Protein AF-A0A1Q2L093-F1 (afdb_monomer_lite)

Foldseek 3Di:
DDDDDDDDDDDPPPCRVVVQVVVPVVDPPDDDDDPVVVVVVVVVVVVVVVVLVVVLVVQLVVCCVPPNQVVSLLVSLVSQLVVQLVVCPVVDPPVVSVVVSPVSSVLSNVLSVVCVVVVDPVVSVVVVVVVVVVVVVVVVVVVD

Secondary structure (DSSP, 8-state):
-----------TTSSHHHHHHHHHTTSTT-----HHHHHHHHHHHHHHHHHHHHHHHHHHHHHHHHT-HHHHHHHHHHHHHHHHHHHHTTTS-HHHHHHHHHHHHHHHHHHHHHHHHH--HHHHHHHHHHHHHHHHHHHHHHH-

Radius of gyration: 22.14 Å; chains: 1; bounding box: 53×32×57 Å

pLDDT: mean 81.02, std 10.59, range [48.34, 94.81]

Structure (mmCIF, N/CA/C/O backbone):
data_AF-A0A1Q2L093-F1
#
_entry.id   AF-A0A1Q2L093-F1
#
loop_
_atom_site.group_PDB
_atom_site.id
_atom_site.type_symbol
_atom_site.label_atom_id
_atom_site.label_alt_id
_atom_site.label_comp_id
_atom_site.label_asym_id
_atom_site.label_entity_id
_atom_site.label_seq_id
_atom_site.pdbx_PDB_ins_code
_atom_site.Cartn_x
_atom_site.Cartn_y
_atom_site.Cartn_z
_atom_site.occupancy
_atom_site.B_iso_or_equiv
_atom_site.auth_seq_id
_atom_site.auth_comp_id
_atom_site.auth_asym_id
_atom_site.auth_atom_id
_atom_site.pdbx_PDB_model_num
ATOM 1 N N . MET A 1 1 ? 24.056 -7.335 -36.946 1.00 48.34 1 MET A N 1
ATOM 2 C CA . MET A 1 1 ? 24.520 -6.472 -35.832 1.00 48.34 1 MET A CA 1
ATOM 3 C C . MET A 1 1 ? 25.301 -7.320 -34.838 1.00 48.34 1 MET A C 1
ATOM 5 O O . MET A 1 1 ? 24.787 -8.363 -34.457 1.00 48.34 1 MET A O 1
ATOM 9 N N . LYS A 1 2 ? 26.518 -6.924 -34.441 1.00 65.00 2 LYS A N 1
ATOM 10 C CA . LYS A 1 2 ? 27.315 -7.657 -33.439 1.00 65.00 2 LYS A CA 1
ATOM 11 C C . LYS A 1 2 ? 27.102 -7.006 -32.069 1.00 65.00 2 LYS A C 1
ATOM 13 O O . LYS A 1 2 ? 27.431 -5.837 -31.906 1.00 65.00 2 LYS A O 1
ATOM 18 N N . ARG A 1 3 ? 26.506 -7.732 -31.119 1.00 82.19 3 ARG A N 1
ATOM 19 C CA . ARG A 1 3 ? 26.338 -7.294 -29.723 1.00 82.19 3 ARG A CA 1
ATOM 20 C C . ARG A 1 3 ? 27.400 -7.988 -28.876 1.00 82.19 3 ARG A C 1
ATOM 22 O O . ARG A 1 3 ? 27.540 -9.202 -28.970 1.00 82.19 3 ARG A O 1
ATOM 29 N N . LEU A 1 4 ? 28.148 -7.220 -28.091 1.00 80.38 4 LEU A N 1
ATOM 30 C CA . LEU A 1 4 ? 29.182 -7.731 -27.196 1.00 80.38 4 LEU A CA 1
ATOM 31 C C . LEU A 1 4 ? 28.652 -7.688 -25.762 1.00 80.38 4 LEU A C 1
ATOM 33 O O . LEU A 1 4 ? 28.307 -6.616 -25.270 1.00 80.38 4 LEU A O 1
ATOM 37 N N . ALA A 1 5 ? 28.577 -8.847 -25.111 1.00 86.81 5 ALA A N 1
ATOM 38 C CA . ALA A 1 5 ? 28.225 -8.960 -23.702 1.00 86.81 5 ALA A CA 1
ATOM 39 C C . ALA A 1 5 ? 29.492 -9.248 -22.891 1.00 86.81 5 ALA A C 1
ATOM 41 O O . ALA A 1 5 ? 30.239 -10.170 -23.215 1.00 86.81 5 ALA A O 1
ATOM 42 N N . ILE A 1 6 ? 29.733 -8.456 -21.847 1.00 85.19 6 ILE A N 1
ATOM 43 C CA . ILE A 1 6 ? 30.875 -8.617 -20.943 1.00 85.19 6 ILE A CA 1
ATOM 44 C C . ILE A 1 6 ? 30.315 -8.851 -19.544 1.00 85.19 6 ILE A C 1
ATOM 46 O O . ILE A 1 6 ? 29.690 -7.964 -18.966 1.00 85.19 6 ILE A O 1
ATOM 50 N N . LEU A 1 7 ? 30.524 -10.056 -19.015 1.00 86.56 7 LEU A N 1
ATOM 51 C CA . LEU A 1 7 ? 30.103 -10.435 -17.670 1.00 86.56 7 LEU A CA 1
ATOM 52 C C . LEU A 1 7 ? 31.294 -10.312 -16.716 1.00 86.56 7 LEU A C 1
ATOM 54 O O . LEU A 1 7 ? 32.351 -10.889 -16.966 1.00 86.56 7 LEU A O 1
ATOM 58 N N . THR A 1 8 ? 31.124 -9.581 -15.615 1.00 83.69 8 THR A N 1
ATOM 59 C CA . THR A 1 8 ? 32.150 -9.471 -14.569 1.00 83.69 8 THR A CA 1
ATOM 60 C C . THR A 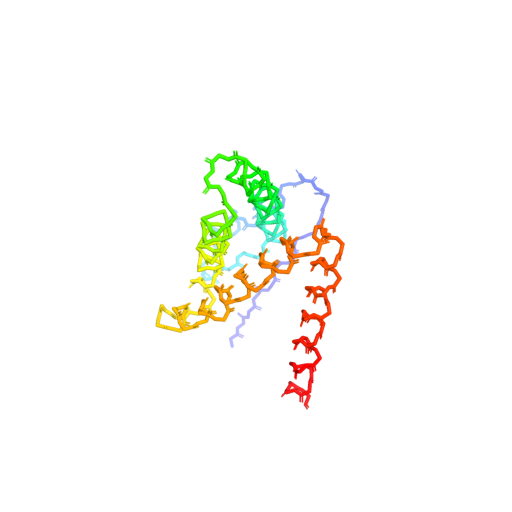1 8 ? 31.727 -10.283 -13.345 1.00 83.69 8 THR A C 1
ATOM 62 O O . THR A 1 8 ? 30.610 -10.138 -12.857 1.00 83.69 8 THR A O 1
ATOM 65 N N . VAL A 1 9 ? 32.607 -11.156 -12.845 1.00 81.75 9 VAL A N 1
ATOM 66 C CA . VAL A 1 9 ? 32.357 -12.011 -11.668 1.00 81.75 9 VAL A CA 1
ATOM 67 C C . VAL A 1 9 ? 33.535 -11.880 -10.701 1.00 81.75 9 VAL A C 1
ATOM 69 O O . VAL A 1 9 ? 34.685 -11.822 -11.126 1.00 81.75 9 VAL A O 1
ATOM 72 N N . GLY A 1 10 ? 33.271 -11.799 -9.395 1.00 80.75 10 GLY A N 1
ATOM 73 C CA . GLY A 1 10 ? 34.314 -11.658 -8.369 1.00 80.75 10 GLY A CA 1
ATOM 74 C C . GLY A 1 10 ? 33.763 -11.255 -6.998 1.00 80.75 10 GLY A C 1
ATOM 75 O O . GLY A 1 10 ? 32.596 -10.874 -6.887 1.00 80.75 10 GLY A O 1
ATOM 76 N N . LYS A 1 11 ? 34.598 -11.314 -5.948 1.00 75.31 11 LYS A N 1
ATOM 77 C CA . LYS A 1 11 ? 34.203 -11.026 -4.550 1.00 75.31 11 LYS A CA 1
ATOM 78 C C . LYS A 1 11 ? 33.595 -9.626 -4.375 1.00 75.31 11 LYS A C 1
ATOM 80 O O . LYS A 1 11 ? 33.880 -8.713 -5.149 1.00 75.31 11 LYS A O 1
ATOM 85 N N . THR A 1 12 ? 32.742 -9.436 -3.370 1.00 71.88 12 THR A N 1
ATOM 86 C CA . THR A 1 12 ? 32.222 -8.106 -3.003 1.00 71.88 12 THR A CA 1
ATOM 87 C C . THR A 1 12 ? 33.381 -7.132 -2.749 1.00 71.88 12 THR A C 1
ATOM 89 O O . THR A 1 12 ? 34.460 -7.539 -2.327 1.00 71.88 12 THR A O 1
ATOM 92 N N . HIS A 1 13 ? 33.196 -5.854 -3.098 1.00 73.75 13 HIS A N 1
ATOM 93 C CA . HIS A 1 13 ? 34.223 -4.798 -3.014 1.00 73.75 13 HIS A CA 1
ATOM 94 C C . HIS A 1 13 ? 35.486 -4.965 -3.881 1.00 73.75 13 HIS A C 1
ATOM 96 O O . HIS A 1 13 ? 36.372 -4.120 -3.822 1.00 73.75 13 HIS A O 1
ATOM 102 N N . SER A 1 14 ? 35.560 -5.956 -4.774 1.00 80.81 14 SER A N 1
ATOM 103 C CA . SER A 1 14 ? 36.707 -6.128 -5.684 1.00 80.81 14 SER A CA 1
ATOM 104 C C . SER A 1 14 ? 36.776 -5.115 -6.846 1.00 80.81 14 SER A C 1
ATOM 106 O O . SER A 1 14 ? 37.483 -5.353 -7.820 1.00 80.81 14 SER A O 1
ATOM 108 N N . GLY A 1 15 ? 35.993 -4.029 -6.808 1.00 81.94 15 GLY A N 1
ATOM 109 C CA . GLY A 1 15 ? 36.017 -2.967 -7.825 1.00 81.94 15 GLY A CA 1
ATOM 110 C C . GLY A 1 15 ? 35.280 -3.258 -9.142 1.00 81.94 15 GLY A C 1
ATOM 111 O O . GLY A 1 15 ? 35.488 -2.542 -10.117 1.00 81.94 15 GLY A O 1
ATOM 112 N N . LYS A 1 16 ? 34.404 -4.272 -9.200 1.00 87.69 16 LYS A N 1
ATOM 113 C CA . LYS A 1 16 ? 33.693 -4.673 -10.439 1.00 87.69 16 LYS A CA 1
ATOM 114 C C . LYS A 1 16 ? 32.851 -3.551 -11.049 1.00 87.69 16 LYS A C 1
ATOM 116 O O . LYS A 1 16 ? 32.983 -3.285 -12.239 1.00 87.69 16 LYS A O 1
ATOM 121 N N . SER A 1 17 ? 32.047 -2.855 -10.243 1.00 82.06 17 SER A N 1
ATOM 122 C CA . SER A 1 17 ? 31.232 -1.732 -10.728 1.00 82.06 17 SER A CA 1
ATOM 123 C C . SER A 1 17 ? 32.107 -0.562 -11.200 1.00 82.06 17 SER A C 1
ATOM 125 O O . SER A 1 17 ? 31.788 0.083 -12.194 1.00 82.06 17 SER A O 1
ATOM 127 N N . THR A 1 18 ? 33.267 -0.332 -10.568 1.00 85.56 18 THR A N 1
ATOM 128 C CA . THR A 1 18 ? 34.254 0.669 -11.015 1.00 85.56 18 THR A CA 1
ATOM 129 C C . THR A 1 18 ? 34.834 0.312 -12.381 1.00 85.56 18 THR A C 1
ATOM 131 O O . THR A 1 18 ? 34.905 1.166 -13.261 1.00 85.56 18 THR A O 1
ATOM 134 N N . PHE A 1 19 ? 35.199 -0.956 -12.583 1.00 86.56 19 PHE A N 1
ATOM 135 C CA . PHE A 1 19 ? 35.674 -1.452 -13.873 1.00 86.56 19 PHE A CA 1
ATOM 136 C C . PHE A 1 19 ? 34.591 -1.354 -14.956 1.00 86.56 19 PHE A C 1
ATOM 138 O O . PHE A 1 19 ? 34.867 -0.854 -16.043 1.00 86.56 19 PHE A O 1
ATOM 145 N N . ALA A 1 20 ? 33.353 -1.759 -14.653 1.00 84.62 20 ALA A N 1
ATOM 146 C CA . ALA A 1 20 ? 32.234 -1.681 -15.590 1.00 84.62 20 ALA A CA 1
ATOM 147 C C . ALA A 1 20 ? 31.936 -0.232 -16.019 1.00 84.62 20 ALA A C 1
ATOM 149 O O . ALA A 1 20 ? 31.755 0.023 -17.207 1.00 84.62 20 ALA A O 1
ATOM 150 N N . ASN A 1 21 ? 31.967 0.724 -15.084 1.00 85.25 21 ASN A N 1
ATOM 151 C CA . ASN A 1 21 ? 31.764 2.146 -15.381 1.00 85.25 21 ASN A CA 1
ATOM 152 C C . ASN A 1 21 ? 32.929 2.758 -16.177 1.00 85.25 21 ASN A C 1
ATOM 154 O O . ASN A 1 21 ? 32.702 3.509 -17.125 1.00 85.25 21 ASN A O 1
ATOM 158 N N . ALA A 1 22 ? 34.177 2.411 -15.844 1.00 87.38 22 ALA A N 1
ATOM 159 C CA . ALA A 1 22 ? 35.348 2.854 -16.603 1.00 87.38 22 ALA A CA 1
ATOM 160 C C . ALA A 1 22 ? 35.355 2.288 -18.035 1.00 87.38 22 ALA A C 1
ATOM 162 O O . ALA A 1 22 ? 35.759 2.972 -18.977 1.00 87.38 22 ALA A O 1
ATOM 163 N N . LEU A 1 23 ? 34.881 1.050 -18.203 1.00 86.06 23 LEU A N 1
ATOM 164 C CA . LEU A 1 23 ? 34.740 0.401 -19.501 1.00 86.06 23 LEU A CA 1
ATOM 165 C C . LEU A 1 23 ? 33.602 1.021 -20.321 1.00 86.06 23 LEU A C 1
ATOM 167 O O . LEU A 1 23 ? 33.792 1.301 -21.502 1.00 86.06 23 LEU A O 1
ATOM 171 N N . ALA A 1 24 ? 32.459 1.307 -19.694 1.00 84.06 24 ALA A N 1
ATOM 172 C CA . ALA A 1 24 ? 31.347 1.998 -20.341 1.00 84.06 24 ALA A CA 1
ATOM 173 C C . ALA A 1 24 ? 31.755 3.385 -20.866 1.00 84.06 24 ALA A C 1
ATOM 175 O O . ALA A 1 24 ? 31.394 3.750 -21.980 1.00 84.06 24 ALA A O 1
ATOM 176 N N . GLY A 1 25 ? 32.600 4.117 -20.129 1.00 84.38 25 GLY A N 1
ATOM 177 C CA . GLY A 1 25 ? 33.147 5.405 -20.576 1.00 84.38 25 GLY A CA 1
ATOM 178 C C . GLY A 1 25 ? 34.063 5.327 -21.807 1.00 84.38 25 GLY A C 1
ATOM 179 O O . GLY A 1 25 ? 34.320 6.349 -22.438 1.00 84.38 25 GLY A O 1
ATOM 180 N N . ARG A 1 26 ? 34.556 4.134 -22.168 1.00 86.50 26 ARG A N 1
ATOM 181 C CA . ARG A 1 26 ? 35.432 3.914 -23.334 1.00 86.50 26 ARG A CA 1
ATOM 182 C C . ARG A 1 26 ? 34.718 3.322 -24.548 1.00 86.50 26 ARG A C 1
ATOM 184 O O . ARG A 1 26 ? 35.312 3.287 -25.622 1.00 86.50 26 ARG A O 1
ATOM 191 N N . LEU A 1 27 ? 33.477 2.858 -24.406 1.00 85.00 27 LEU A N 1
ATOM 192 C CA . LEU A 1 27 ? 32.713 2.261 -25.499 1.00 85.00 27 LEU A CA 1
ATOM 193 C C . LEU A 1 27 ? 31.408 3.028 -25.736 1.00 85.00 27 LEU A C 1
ATOM 195 O O . LEU A 1 27 ? 30.541 3.103 -24.864 1.00 85.00 27 LEU A O 1
ATOM 199 N N . ALA A 1 28 ? 31.235 3.529 -26.960 1.00 77.81 28 ALA A N 1
ATOM 200 C CA . ALA A 1 28 ? 29.973 4.110 -27.404 1.00 77.81 28 ALA A CA 1
ATOM 201 C C . ALA A 1 28 ? 28.867 3.038 -27.444 1.00 77.81 28 ALA A C 1
ATOM 203 O O . ALA A 1 28 ? 29.108 1.906 -27.866 1.00 77.81 28 ALA A O 1
ATOM 204 N N . ASN A 1 29 ? 27.646 3.410 -27.043 1.00 80.50 29 ASN A N 1
ATOM 205 C CA . ASN A 1 29 ? 26.463 2.537 -27.002 1.00 80.50 29 ASN A CA 1
ATOM 206 C C . ASN A 1 29 ? 26.573 1.342 -26.036 1.00 80.50 29 ASN A C 1
ATOM 208 O O . ASN A 1 29 ? 26.185 0.223 -26.373 1.00 80.50 29 ASN A O 1
ATOM 212 N N . THR A 1 30 ? 27.086 1.571 -24.826 1.00 82.31 30 THR A N 1
ATOM 213 C CA . THR A 1 30 ? 27.114 0.556 -23.764 1.00 82.31 30 THR A CA 1
ATOM 214 C C . THR A 1 30 ? 26.022 0.766 -22.726 1.00 82.31 30 THR A C 1
ATOM 216 O O . THR A 1 30 ? 25.633 1.886 -22.406 1.00 82.31 30 THR A O 1
ATOM 219 N N . THR A 1 31 ? 25.519 -0.340 -22.185 1.00 84.94 31 THR A N 1
ATOM 220 C CA . THR A 1 31 ? 24.573 -0.347 -21.069 1.00 84.94 31 THR A CA 1
ATOM 221 C C . THR A 1 31 ? 25.154 -1.219 -19.972 1.00 84.94 31 THR A C 1
ATOM 223 O O . THR A 1 31 ? 25.480 -2.381 -20.208 1.00 84.94 31 THR A O 1
ATOM 226 N N . VAL A 1 32 ? 25.298 -0.651 -18.777 1.00 83.88 32 VAL A N 1
ATOM 227 C CA . VAL A 1 32 ? 25.758 -1.377 -17.592 1.00 83.88 32 VAL A CA 1
ATOM 228 C C . VAL A 1 32 ? 24.535 -1.831 -16.807 1.00 83.88 32 VAL A C 1
ATOM 230 O O . VAL A 1 32 ? 23.684 -1.016 -16.461 1.00 83.88 32 VAL A O 1
ATOM 233 N N . ILE A 1 33 ? 24.449 -3.131 -16.530 1.00 81.69 33 ILE A N 1
ATOM 234 C CA . ILE A 1 33 ? 23.401 -3.726 -15.696 1.00 81.69 33 ILE A CA 1
ATOM 235 C C . ILE A 1 33 ? 24.072 -4.213 -14.408 1.00 81.69 33 ILE A C 1
ATOM 237 O O . ILE A 1 33 ? 24.877 -5.142 -14.451 1.00 81.69 33 ILE A O 1
ATOM 241 N N . ASP A 1 34 ? 23.773 -3.563 -13.279 1.00 80.06 34 ASP A N 1
ATOM 242 C CA . ASP A 1 34 ? 24.369 -3.859 -11.967 1.00 80.06 34 ASP A CA 1
ATOM 243 C C . ASP A 1 34 ? 23.315 -4.431 -11.007 1.00 80.06 34 ASP A C 1
ATOM 245 O O . ASP A 1 34 ? 22.414 -3.728 -10.539 1.00 80.06 34 ASP A O 1
ATOM 249 N N . GLN A 1 35 ? 23.450 -5.721 -10.697 1.00 73.50 35 GLN A N 1
ATOM 250 C CA . GLN A 1 35 ? 22.550 -6.452 -9.809 1.00 73.50 35 GLN A CA 1
ATOM 251 C C . GLN A 1 35 ? 22.531 -5.893 -8.377 1.00 73.50 35 GLN A C 1
ATOM 253 O O . GLN A 1 35 ? 21.461 -5.865 -7.762 1.00 73.50 35 GLN A O 1
ATOM 258 N N . ASP A 1 36 ? 23.660 -5.406 -7.853 1.00 73.06 36 ASP A N 1
ATOM 259 C CA . ASP A 1 36 ? 23.732 -4.851 -6.495 1.00 73.06 36 ASP A CA 1
ATOM 260 C C . ASP A 1 36 ? 22.951 -3.532 -6.417 1.00 73.06 36 ASP A C 1
ATOM 262 O O . ASP A 1 36 ? 22.259 -3.256 -5.429 1.00 73.06 36 ASP A O 1
ATOM 266 N N . ASN A 1 37 ? 22.969 -2.747 -7.501 1.00 72.00 37 ASN A N 1
ATOM 267 C CA . ASN A 1 37 ? 22.172 -1.528 -7.607 1.00 72.00 37 ASN A CA 1
ATOM 268 C C . ASN A 1 37 ? 20.662 -1.843 -7.593 1.00 72.00 37 ASN A C 1
ATOM 270 O O . ASN A 1 37 ? 19.914 -1.238 -6.818 1.00 72.00 37 ASN A O 1
ATOM 274 N N . HIS A 1 38 ? 20.217 -2.853 -8.350 1.00 66.56 38 HIS A N 1
ATOM 275 C CA . HIS A 1 38 ? 18.821 -3.316 -8.332 1.00 66.56 38 HIS A CA 1
ATOM 276 C C . HIS A 1 38 ? 18.395 -3.871 -6.960 1.00 66.56 38 HIS A C 1
ATOM 278 O O . HIS A 1 38 ? 17.300 -3.560 -6.476 1.00 66.56 38 HIS A O 1
ATOM 284 N N . ALA A 1 39 ? 19.265 -4.637 -6.293 1.00 63.56 39 ALA A N 1
ATOM 285 C CA . ALA A 1 39 ? 19.006 -5.151 -4.950 1.00 63.56 39 ALA A CA 1
ATOM 286 C C . ALA A 1 39 ? 18.871 -4.012 -3.925 1.00 63.56 39 ALA A C 1
ATOM 288 O O . ALA A 1 39 ? 17.950 -4.015 -3.104 1.00 63.56 39 ALA A O 1
ATOM 289 N N . SER A 1 40 ? 19.734 -2.995 -4.009 1.00 63.94 40 SER A N 1
ATOM 290 C CA . SER A 1 40 ? 19.693 -1.829 -3.119 1.00 63.94 40 SER A CA 1
ATOM 291 C C . SER A 1 40 ? 18.430 -0.976 -3.306 1.00 63.94 40 SER A C 1
ATOM 293 O O . SER A 1 40 ? 17.878 -0.464 -2.326 1.00 63.94 40 SER A O 1
ATOM 295 N N . PHE A 1 41 ? 17.928 -0.867 -4.540 1.00 68.94 41 PHE A N 1
ATOM 296 C CA . PHE A 1 41 ? 16.678 -0.180 -4.858 1.00 68.94 41 PHE A CA 1
ATOM 297 C C . PHE A 1 41 ? 15.469 -0.906 -4.252 1.00 68.94 41 PHE A C 1
ATOM 299 O O . PHE A 1 41 ? 14.676 -0.294 -3.531 1.00 68.94 41 PHE A O 1
ATOM 306 N N . SER A 1 42 ? 15.384 -2.226 -4.444 1.00 51.41 42 SER A N 1
ATOM 307 C CA . SER A 1 42 ? 14.334 -3.064 -3.850 1.00 51.41 42 SER A CA 1
ATOM 308 C C . SER A 1 42 ? 14.335 -2.991 -2.315 1.00 51.41 42 SER A C 1
ATOM 310 O O . SER A 1 42 ? 13.297 -2.780 -1.675 1.00 51.41 42 SER A O 1
ATOM 312 N N . LEU A 1 43 ? 15.519 -3.051 -1.696 1.00 58.94 43 LEU A N 1
ATOM 313 C CA . LEU A 1 43 ? 15.659 -2.958 -0.243 1.00 58.94 43 LEU A CA 1
ATOM 314 C C . LEU A 1 43 ? 15.266 -1.569 0.297 1.00 58.94 43 LEU A C 1
ATOM 316 O O . LEU A 1 43 ? 14.667 -1.463 1.372 1.00 58.94 43 LEU A O 1
ATOM 320 N N . ARG A 1 44 ? 15.573 -0.496 -0.447 1.00 63.22 44 ARG A N 1
ATOM 321 C CA . ARG A 1 44 ? 15.201 0.888 -0.102 1.00 63.22 44 ARG A CA 1
ATOM 322 C C . ARG A 1 44 ? 13.686 1.096 -0.137 1.00 63.22 44 ARG A C 1
ATOM 324 O O . ARG A 1 44 ? 13.140 1.711 0.783 1.00 63.22 44 ARG A O 1
ATOM 331 N N . ILE A 1 45 ? 13.008 0.549 -1.143 1.00 63.84 45 ILE A N 1
ATOM 332 C CA . ILE A 1 45 ? 11.540 0.568 -1.226 1.00 63.84 45 ILE A CA 1
ATOM 333 C C . ILE A 1 45 ? 10.939 -0.226 -0.063 1.00 63.84 45 ILE A C 1
ATOM 335 O O . ILE A 1 45 ? 10.066 0.280 0.644 1.00 63.84 45 ILE A O 1
ATOM 339 N N . THR A 1 46 ? 11.467 -1.421 0.205 1.00 56.28 46 THR A N 1
ATOM 340 C CA . THR A 1 46 ? 10.969 -2.305 1.270 1.00 56.28 46 THR A CA 1
ATOM 341 C C . THR A 1 46 ? 11.079 -1.654 2.653 1.00 56.28 46 THR A C 1
ATOM 343 O O . THR A 1 46 ? 10.120 -1.654 3.428 1.00 56.28 46 THR A O 1
ATOM 346 N N . ARG A 1 47 ? 12.220 -1.022 2.961 1.00 55.12 47 ARG A N 1
ATOM 347 C CA . ARG A 1 47 ? 12.420 -0.305 4.233 1.00 55.12 47 ARG A CA 1
ATOM 348 C C . ARG A 1 47 ? 11.491 0.899 4.377 1.00 55.12 47 ARG A C 1
ATOM 350 O O . ARG A 1 47 ? 10.945 1.108 5.459 1.00 55.12 47 ARG A O 1
ATOM 357 N N . THR A 1 48 ? 11.288 1.664 3.307 1.00 59.62 48 THR A N 1
ATOM 358 C CA . THR A 1 48 ? 10.352 2.801 3.305 1.00 59.62 48 THR A CA 1
ATOM 359 C C . THR A 1 48 ? 8.911 2.325 3.517 1.00 59.62 48 THR A C 1
ATOM 361 O O . THR A 1 48 ? 8.212 2.863 4.374 1.00 59.62 48 THR A O 1
ATOM 364 N N . CYS A 1 49 ? 8.502 1.245 2.843 1.00 54.91 49 CYS A N 1
ATOM 365 C CA . CYS A 1 49 ? 7.177 0.632 2.979 1.00 54.91 49 CYS A CA 1
ATOM 366 C C . CYS A 1 49 ? 6.891 0.154 4.416 1.00 54.91 49 CYS A C 1
ATOM 368 O O . 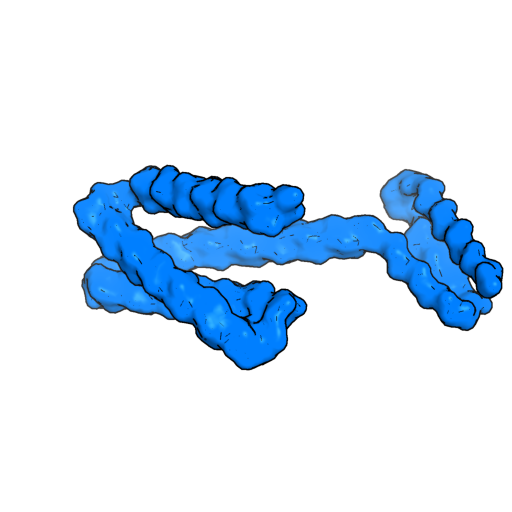CYS A 1 49 ? 5.875 0.535 5.005 1.00 54.91 49 CYS A O 1
ATOM 370 N N . CYS A 1 50 ? 7.811 -0.601 5.030 1.00 55.31 50 CYS A N 1
ATOM 371 C CA . CYS A 1 50 ? 7.653 -1.067 6.414 1.00 55.31 50 CYS A CA 1
ATOM 372 C C . CYS A 1 50 ? 7.546 0.092 7.416 1.00 55.31 50 CYS A C 1
ATOM 374 O O . CYS A 1 50 ? 6.709 0.060 8.322 1.00 55.31 50 CYS A O 1
ATOM 376 N N . ARG A 1 51 ? 8.359 1.142 7.243 1.00 57.47 51 ARG A N 1
ATOM 377 C CA . ARG A 1 51 ? 8.349 2.309 8.136 1.00 57.47 51 ARG A CA 1
ATOM 378 C C . ARG A 1 51 ? 7.035 3.090 8.024 1.00 57.47 51 ARG A C 1
ATOM 380 O O . ARG A 1 51 ? 6.490 3.512 9.043 1.00 57.47 51 ARG A O 1
ATOM 387 N N . GLN A 1 52 ? 6.495 3.224 6.813 1.00 59.41 52 GLN A N 1
ATOM 388 C CA . GLN A 1 52 ? 5.234 3.920 6.554 1.00 59.41 52 GLN A CA 1
ATOM 389 C C . GLN A 1 52 ? 4.022 3.154 7.110 1.00 59.41 52 GLN A C 1
ATOM 391 O O . GLN A 1 52 ? 3.189 3.755 7.790 1.00 59.41 52 GLN A O 1
ATOM 396 N N . LYS A 1 53 ? 3.951 1.826 6.914 1.00 60.25 53 LYS A N 1
ATOM 397 C CA . LYS A 1 53 ? 2.870 0.984 7.471 1.00 60.25 53 LYS A CA 1
ATOM 398 C C . LYS A 1 53 ? 2.805 1.061 9.003 1.00 60.25 53 LYS A C 1
ATOM 400 O O . LYS A 1 53 ? 1.723 1.242 9.562 1.00 60.25 53 LYS A O 1
ATOM 405 N N . ALA A 1 54 ? 3.955 1.004 9.680 1.00 61.38 54 ALA A N 1
ATOM 406 C CA . ALA A 1 54 ? 4.022 1.134 11.137 1.00 61.38 54 ALA A CA 1
ATOM 407 C C . ALA A 1 54 ? 3.560 2.522 11.627 1.00 61.38 54 ALA A C 1
ATOM 409 O O . ALA A 1 54 ? 2.812 2.626 12.601 1.00 61.38 54 ALA A O 1
ATOM 410 N N . GLN A 1 55 ? 3.949 3.595 10.928 1.00 63.28 55 GLN A N 1
ATOM 411 C CA . GLN A 1 55 ? 3.513 4.956 11.260 1.00 63.28 55 GLN A CA 1
ATOM 412 C C . GLN A 1 55 ? 1.999 5.158 11.099 1.00 63.28 55 GLN A C 1
ATOM 414 O O . GLN A 1 55 ? 1.392 5.848 11.920 1.00 63.28 55 GLN A O 1
ATOM 419 N N . ILE A 1 56 ? 1.382 4.553 10.079 1.00 68.38 56 ILE A N 1
ATOM 420 C CA . ILE A 1 56 ? -0.063 4.656 9.832 1.00 68.38 56 ILE A CA 1
ATOM 421 C C . ILE A 1 56 ? -0.866 4.004 10.970 1.00 68.38 56 ILE A C 1
ATOM 423 O O . ILE A 1 56 ? -1.828 4.608 11.448 1.00 68.38 56 ILE A O 1
ATOM 427 N N . SER A 1 57 ? -0.442 2.833 11.463 1.00 68.31 57 SER A N 1
ATOM 428 C CA . SER A 1 57 ? -1.111 2.160 12.590 1.00 68.31 57 SER A CA 1
ATOM 429 C C . SER A 1 57 ? -1.014 2.971 13.886 1.00 68.31 57 SER A C 1
ATOM 431 O O . SER A 1 57 ? -2.026 3.223 14.537 1.00 68.31 57 SER A O 1
ATOM 433 N N . LEU A 1 58 ? 0.187 3.446 14.237 1.00 71.94 58 LEU A N 1
ATOM 434 C CA . LEU A 1 58 ? 0.396 4.245 15.453 1.00 71.94 58 LEU A CA 1
ATOM 435 C C . LEU A 1 58 ? -0.374 5.573 15.415 1.00 71.94 58 LEU A C 1
ATOM 437 O O . LEU A 1 58 ? -0.884 6.038 16.437 1.00 71.94 58 LEU A O 1
ATOM 441 N N . ARG A 1 59 ? -0.470 6.198 14.235 1.00 75.81 59 ARG A N 1
ATOM 442 C CA . ARG A 1 59 ? -1.239 7.433 14.045 1.00 75.81 59 ARG A CA 1
ATOM 443 C C . ARG A 1 59 ? -2.741 7.184 14.160 1.00 75.81 59 ARG A C 1
ATOM 445 O O . ARG A 1 59 ? -3.419 7.994 14.783 1.00 75.81 59 ARG A O 1
ATOM 452 N N . HIS A 1 60 ? -3.246 6.082 13.615 1.00 73.31 60 HIS A N 1
ATOM 453 C CA . HIS A 1 60 ? -4.657 5.720 13.719 1.00 73.31 60 HIS A CA 1
ATOM 454 C C . HIS A 1 60 ? -5.094 5.533 15.182 1.00 73.31 60 HIS A C 1
ATOM 456 O O . HIS A 1 60 ? -6.094 6.111 15.601 1.00 73.31 60 HIS A O 1
ATOM 462 N N . ASP A 1 61 ? -4.300 4.828 15.993 1.00 75.75 61 ASP A N 1
ATOM 463 C CA . ASP A 1 61 ? -4.608 4.623 17.417 1.00 75.75 61 ASP A CA 1
ATOM 464 C C . ASP A 1 61 ? -4.532 5.921 18.234 1.00 75.75 61 ASP A C 1
ATOM 466 O O . ASP A 1 61 ? -5.282 6.107 19.194 1.00 75.75 61 ASP A O 1
ATOM 470 N N . ARG A 1 62 ? -3.665 6.861 17.836 1.00 74.38 62 ARG A N 1
ATOM 471 C CA . ARG A 1 62 ? -3.639 8.210 18.417 1.00 74.38 62 ARG A CA 1
ATOM 472 C C . ARG A 1 62 ? -4.889 9.009 18.039 1.00 74.38 62 ARG A C 1
ATOM 474 O O . ARG A 1 62 ? -5.471 9.641 18.911 1.00 74.38 62 ARG A O 1
ATOM 481 N N . LEU A 1 63 ? -5.292 8.978 16.768 1.00 77.12 63 LEU A N 1
ATOM 482 C CA . LEU A 1 63 ? -6.468 9.699 16.268 1.00 77.12 63 LEU A CA 1
ATOM 483 C C . LEU A 1 63 ? -7.770 9.169 16.875 1.00 77.12 63 LEU A C 1
ATOM 485 O O . LEU A 1 63 ? -8.642 9.964 17.214 1.00 77.12 63 LEU A O 1
ATOM 489 N N . LEU A 1 64 ? -7.873 7.854 17.087 1.00 76.88 64 LEU A N 1
ATOM 490 C CA . LEU A 1 64 ? -9.002 7.242 17.793 1.00 76.88 64 LEU A CA 1
ATOM 491 C C . LEU A 1 64 ? -9.198 7.842 19.190 1.00 76.88 64 LEU A C 1
ATOM 493 O O . LEU A 1 64 ? -10.331 8.081 19.598 1.00 76.88 64 LEU A O 1
ATOM 497 N N . LYS A 1 65 ? -8.098 8.112 19.902 1.00 76.94 65 LYS A N 1
ATOM 498 C CA . LYS A 1 65 ? -8.128 8.670 21.260 1.00 76.94 65 LYS A CA 1
ATOM 499 C C . LYS A 1 65 ? -8.473 10.160 21.308 1.00 76.94 65 LYS A C 1
ATOM 501 O O . LYS A 1 65 ? -8.918 10.617 22.352 1.00 76.94 65 LYS A O 1
ATOM 506 N N . THR A 1 66 ? -8.243 10.917 20.232 1.00 78.12 66 THR A N 1
ATOM 507 C CA . THR A 1 66 ? -8.357 12.388 20.251 1.00 78.12 66 THR A CA 1
ATOM 508 C C . THR A 1 66 ? -9.505 12.953 19.420 1.00 78.12 66 THR A C 1
ATOM 510 O O . THR A 1 66 ? -10.061 13.973 19.804 1.00 78.12 66 THR A O 1
ATOM 513 N N . GLN A 1 67 ? -9.849 12.331 18.290 1.00 79.88 67 GLN A N 1
ATOM 514 C CA . GLN A 1 67 ? -10.799 12.865 17.296 1.00 79.88 67 GLN A CA 1
ATOM 515 C C . GLN A 1 67 ? -11.986 11.926 17.039 1.00 79.88 67 GLN A C 1
ATOM 517 O O . GLN A 1 67 ? -12.907 12.252 16.293 1.00 79.88 67 GLN A O 1
ATOM 522 N N . GLY A 1 68 ? -11.968 10.740 17.644 1.00 83.19 68 GLY A N 1
ATOM 523 C CA . GLY A 1 68 ? -12.998 9.738 17.458 1.00 83.19 68 GLY A CA 1
ATOM 524 C C . GLY A 1 68 ? -12.838 8.909 16.175 1.00 83.19 68 GLY A C 1
ATOM 525 O O . GLY A 1 68 ? -11.977 9.149 15.322 1.00 83.19 68 GLY A O 1
ATOM 526 N N . PRO A 1 69 ? -13.662 7.865 16.049 1.00 83.19 69 PRO A N 1
ATOM 527 C CA . PRO A 1 69 ? -13.393 6.770 15.128 1.00 83.19 69 PRO A CA 1
ATOM 528 C C . PRO A 1 69 ? -13.566 7.063 13.643 1.00 83.19 69 PRO A C 1
ATOM 530 O O . PRO A 1 69 ? -12.727 6.657 12.840 1.00 83.19 69 PRO A O 1
ATOM 533 N N . ALA A 1 70 ? -14.630 7.774 13.270 1.00 85.62 70 ALA A N 1
ATOM 534 C CA . ALA A 1 70 ? -14.909 8.068 11.868 1.00 85.62 70 ALA A CA 1
ATOM 535 C C . ALA A 1 70 ? -13.781 8.906 11.242 1.00 85.62 70 ALA A C 1
ATOM 537 O O . ALA A 1 70 ? -13.302 8.600 10.150 1.00 85.62 70 ALA A O 1
ATOM 538 N N . ILE A 1 71 ? -13.295 9.907 11.983 1.00 86.00 71 ILE A N 1
ATOM 539 C CA . ILE A 1 71 ? -12.181 10.765 11.566 1.00 86.00 71 ILE A CA 1
ATOM 540 C C . ILE A 1 71 ? -10.879 9.959 11.493 1.00 86.00 71 ILE A C 1
ATOM 542 O O . ILE A 1 71 ? -10.131 10.087 10.522 1.00 86.00 71 ILE A O 1
ATOM 546 N N . ALA A 1 72 ? -10.618 9.087 12.473 1.00 85.31 72 ALA A N 1
ATOM 547 C CA . ALA A 1 72 ? -9.436 8.230 12.462 1.00 85.31 72 ALA A CA 1
ATOM 548 C C . ALA A 1 72 ? -9.402 7.299 11.239 1.00 85.31 72 ALA A C 1
ATOM 550 O O . ALA A 1 72 ? -8.356 7.169 10.605 1.00 85.31 72 ALA A O 1
ATOM 551 N N . ILE A 1 73 ? -10.533 6.687 10.868 1.00 90.19 73 ILE A N 1
ATOM 552 C CA . ILE A 1 73 ? -10.629 5.840 9.670 1.00 90.19 73 ILE A CA 1
ATOM 553 C C . ILE A 1 73 ? -10.415 6.667 8.401 1.00 90.19 73 ILE A C 1
ATOM 555 O O . ILE A 1 73 ? -9.584 6.291 7.575 1.00 90.19 73 ILE A O 1
ATOM 559 N N . ALA A 1 74 ? -11.113 7.797 8.258 1.00 90.31 74 ALA A N 1
ATOM 560 C CA . ALA A 1 74 ? -11.035 8.625 7.057 1.00 90.31 74 ALA A CA 1
ATOM 561 C C . ALA A 1 74 ? -9.610 9.140 6.805 1.00 90.31 74 ALA A C 1
ATOM 563 O O . ALA A 1 74 ? -9.068 8.964 5.713 1.00 90.31 74 ALA A O 1
ATOM 564 N N . ILE A 1 75 ? -8.963 9.704 7.830 1.00 87.19 75 ILE A N 1
ATOM 565 C CA . ILE A 1 75 ? -7.585 10.201 7.718 1.00 87.19 75 ILE A CA 1
ATOM 566 C C . ILE A 1 75 ? -6.638 9.052 7.362 1.00 87.19 75 ILE A C 1
ATOM 568 O O . ILE A 1 75 ? -5.828 9.174 6.443 1.00 87.19 75 ILE A O 1
ATOM 572 N N . THR A 1 76 ? -6.744 7.918 8.056 1.00 86.94 76 THR A N 1
ATOM 573 C CA . THR A 1 76 ? -5.899 6.750 7.788 1.00 86.94 76 THR A CA 1
ATOM 574 C C . THR A 1 76 ? -6.076 6.222 6.363 1.00 86.94 76 THR A C 1
ATOM 576 O O . THR A 1 76 ? -5.074 5.934 5.706 1.00 86.94 76 THR A O 1
ATOM 579 N N . ALA A 1 77 ? -7.308 6.160 5.855 1.00 91.56 77 ALA A N 1
ATOM 580 C CA . ALA A 1 77 ? -7.600 5.725 4.493 1.00 91.56 77 ALA A CA 1
ATOM 581 C C . ALA A 1 77 ? -7.031 6.690 3.439 1.00 91.56 77 ALA A C 1
ATOM 583 O O . ALA A 1 77 ? -6.449 6.239 2.452 1.00 91.56 77 ALA A O 1
ATOM 584 N N . VAL A 1 78 ? -7.104 8.006 3.667 1.00 91.31 78 VAL A N 1
ATOM 585 C CA . VAL A 1 78 ? -6.504 9.009 2.767 1.00 91.31 78 VAL A CA 1
ATOM 586 C C . VAL A 1 78 ? -4.985 8.853 2.703 1.00 91.31 78 VAL A C 1
ATOM 588 O O . VAL A 1 78 ? -4.426 8.758 1.612 1.00 91.31 78 VAL A O 1
ATOM 591 N N . PHE A 1 79 ? -4.300 8.753 3.847 1.00 89.25 79 PHE A N 1
ATOM 592 C CA . PHE A 1 79 ? -2.844 8.550 3.864 1.00 89.25 79 PHE A CA 1
ATOM 593 C C . PHE A 1 79 ? -2.430 7.227 3.206 1.00 89.25 79 PHE A C 1
ATOM 595 O O . PHE A 1 79 ? -1.438 7.186 2.476 1.00 89.25 79 PHE A O 1
ATOM 602 N N . TYR A 1 80 ? -3.192 6.157 3.440 1.00 88.50 80 TYR A N 1
ATOM 603 C CA . TYR A 1 80 ? -2.977 4.863 2.797 1.00 88.50 80 TYR A CA 1
ATOM 604 C C . TYR A 1 80 ? -3.131 4.948 1.270 1.00 88.50 80 TYR A C 1
ATOM 606 O O . TYR A 1 80 ? -2.310 4.402 0.532 1.00 88.50 80 TYR A O 1
ATOM 614 N N . THR A 1 81 ? -4.129 5.691 0.797 1.00 91.75 81 THR A N 1
ATOM 615 C CA . THR A 1 81 ? -4.391 5.903 -0.633 1.00 91.75 81 THR A CA 1
ATOM 616 C C . THR A 1 81 ? -3.302 6.747 -1.285 1.00 91.75 81 THR A C 1
ATOM 618 O O . THR A 1 81 ? -2.800 6.382 -2.343 1.00 91.75 81 THR A O 1
ATOM 621 N N . LEU A 1 82 ? -2.864 7.831 -0.635 1.00 87.69 82 LEU A N 1
ATOM 622 C CA . LEU A 1 82 ? -1.760 8.668 -1.120 1.00 87.69 82 LEU A CA 1
ATOM 623 C C . LEU A 1 82 ? -0.454 7.874 -1.245 1.00 87.69 82 LEU A C 1
ATOM 625 O O . LEU A 1 82 ? 0.286 8.042 -2.211 1.00 87.69 82 LEU A O 1
ATOM 629 N N . TYR A 1 83 ? -0.185 6.976 -0.296 1.00 85.19 83 TYR A N 1
ATOM 630 C CA . TYR A 1 83 ? 0.965 6.076 -0.368 1.00 85.19 83 TYR A CA 1
ATOM 631 C C . TYR A 1 83 ? 0.908 5.153 -1.602 1.00 85.19 83 TYR A C 1
ATOM 633 O O . TYR A 1 83 ? 1.920 4.971 -2.286 1.00 85.19 83 TYR A O 1
ATOM 641 N N . HIS A 1 84 ? -0.270 4.612 -1.925 1.00 85.75 84 HIS A N 1
ATOM 642 C CA . HIS A 1 84 ? -0.447 3.796 -3.129 1.00 85.75 84 HIS A CA 1
ATOM 643 C C . HIS A 1 84 ? -0.377 4.635 -4.402 1.00 85.75 84 HIS A C 1
ATOM 645 O O . HIS A 1 84 ? 0.260 4.201 -5.354 1.00 85.75 84 HIS A O 1
ATOM 651 N N . LEU A 1 85 ? -0.920 5.856 -4.404 1.00 86.88 85 LEU A N 1
ATOM 652 C CA . LEU A 1 85 ? -0.811 6.769 -5.543 1.00 86.88 85 LEU A CA 1
ATOM 653 C C . LEU A 1 85 ? 0.656 6.990 -5.932 1.00 86.88 85 LEU A C 1
ATOM 655 O O . LEU A 1 85 ? 1.024 6.809 -7.088 1.00 86.88 85 LEU A O 1
ATOM 659 N N . LEU A 1 86 ? 1.511 7.292 -4.950 1.00 84.56 86 LEU A N 1
ATOM 660 C CA . LEU A 1 86 ? 2.949 7.490 -5.167 1.00 84.56 86 LEU A CA 1
ATOM 661 C C . LEU A 1 86 ? 3.651 6.242 -5.719 1.00 84.56 86 LEU A C 1
ATOM 663 O O . LEU A 1 86 ? 4.621 6.364 -6.462 1.00 84.56 86 LEU A O 1
ATOM 667 N N . SER A 1 87 ? 3.163 5.054 -5.364 1.00 81.44 87 SER A N 1
ATOM 668 C CA . SER A 1 87 ? 3.717 3.778 -5.829 1.00 81.44 87 SER A CA 1
ATOM 669 C C . SER A 1 87 ? 3.238 3.403 -7.238 1.00 81.44 87 SER A C 1
ATOM 671 O O . SER A 1 87 ? 3.954 2.711 -7.955 1.00 81.44 87 SER A O 1
ATOM 673 N N . VAL A 1 88 ? 2.048 3.863 -7.639 1.00 82.50 88 VAL A N 1
ATOM 674 C CA . VAL A 1 88 ? 1.389 3.536 -8.917 1.00 82.50 88 VAL A CA 1
ATOM 675 C C . VAL A 1 88 ? 1.789 4.504 -10.041 1.00 82.50 88 VAL A C 1
ATOM 677 O O . VAL A 1 88 ? 1.885 4.068 -11.185 1.00 82.50 88 VAL A O 1
ATOM 680 N N . ILE A 1 89 ? 2.120 5.768 -9.729 1.00 81.81 89 ILE A N 1
ATOM 681 C CA . ILE A 1 89 ? 2.606 6.777 -10.700 1.00 81.81 89 ILE A CA 1
ATOM 682 C C . ILE A 1 89 ? 3.734 6.275 -11.627 1.00 81.81 89 ILE A C 1
ATOM 684 O O . ILE A 1 89 ? 3.658 6.537 -12.823 1.00 81.81 89 ILE A O 1
ATOM 688 N N . PRO A 1 90 ? 4.789 5.581 -11.151 1.00 81.94 90 PRO A N 1
ATOM 689 C CA . PRO A 1 90 ? 5.838 5.092 -12.049 1.00 81.94 90 PRO A CA 1
ATOM 690 C C . PRO A 1 90 ? 5.423 3.865 -12.880 1.00 81.94 90 PRO A C 1
ATOM 692 O O . PRO A 1 90 ? 6.177 3.460 -13.760 1.00 81.94 90 PRO A O 1
ATOM 695 N N . ILE A 1 91 ? 4.275 3.247 -12.584 1.00 77.75 91 ILE A N 1
ATOM 696 C CA . ILE A 1 91 ? 3.810 1.994 -13.199 1.00 77.75 91 ILE A CA 1
ATOM 697 C C . ILE A 1 91 ? 2.739 2.262 -14.266 1.00 77.75 91 ILE A C 1
ATOM 699 O O . ILE A 1 91 ? 2.711 1.578 -15.286 1.00 77.75 91 ILE A O 1
ATOM 703 N N . PHE A 1 92 ? 1.872 3.254 -14.053 1.00 78.50 92 PHE A N 1
ATOM 704 C CA . PHE A 1 92 ? 0.766 3.593 -14.951 1.00 78.50 92 PHE A CA 1
ATOM 705 C C . PHE A 1 92 ? 0.863 5.039 -15.437 1.00 78.50 92 PHE A C 1
ATOM 707 O O . PHE A 1 92 ? 1.305 5.921 -14.705 1.00 78.50 92 PHE A O 1
ATOM 714 N N . GLU A 1 93 ? 0.363 5.320 -16.643 1.00 77.88 93 GLU A N 1
ATOM 715 C CA . GLU A 1 93 ? 0.194 6.705 -17.094 1.00 77.88 93 GLU A CA 1
ATOM 716 C C . GLU A 1 93 ? -0.697 7.499 -16.121 1.00 77.88 93 GLU A C 1
ATOM 718 O O . GLU A 1 93 ? -1.586 6.950 -15.457 1.00 77.88 93 GLU A O 1
ATOM 723 N N . ALA A 1 94 ? -0.459 8.812 -16.029 1.00 72.25 94 ALA A N 1
ATOM 724 C CA . ALA A 1 94 ? -1.049 9.679 -15.005 1.00 72.25 94 ALA A CA 1
ATOM 725 C C . ALA A 1 94 ? -2.588 9.586 -14.921 1.00 72.25 94 ALA A C 1
ATOM 727 O O . ALA A 1 94 ? -3.145 9.657 -13.826 1.00 72.25 94 ALA A O 1
ATOM 728 N N . GLY A 1 95 ? -3.274 9.364 -16.051 1.00 77.62 95 GLY A N 1
ATOM 729 C CA . GLY A 1 95 ? -4.730 9.192 -16.093 1.00 77.62 95 GLY A CA 1
ATOM 730 C C . GLY A 1 95 ? -5.219 7.901 -15.424 1.00 77.62 95 GLY A C 1
ATOM 731 O O . GLY A 1 95 ? -6.149 7.933 -14.617 1.00 77.62 95 GLY A O 1
ATOM 732 N N . PHE A 1 96 ? -4.563 6.769 -15.689 1.00 83.06 96 PHE A N 1
ATOM 733 C CA .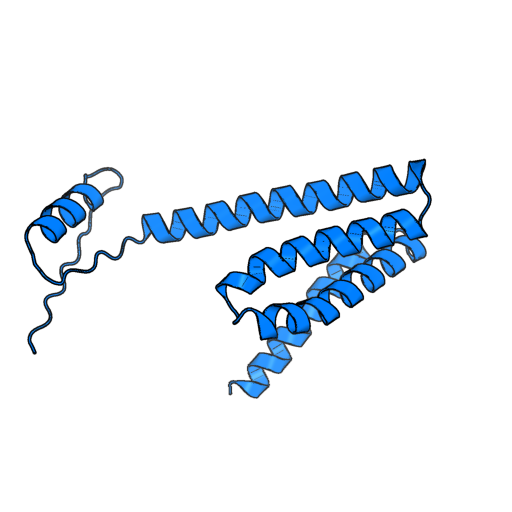 PHE A 1 96 ? -4.940 5.476 -15.106 1.00 83.06 96 PHE A CA 1
ATOM 734 C C . PHE A 1 96 ? -4.583 5.375 -13.621 1.00 83.06 96 PHE A C 1
ATOM 736 O O . PHE A 1 96 ? -5.286 4.701 -12.868 1.00 83.06 96 PHE A O 1
ATOM 743 N N . SER A 1 97 ? -3.552 6.100 -13.179 1.00 82.44 97 SER A N 1
ATOM 744 C CA . SER A 1 97 ? -3.143 6.151 -11.770 1.00 82.44 97 SER A CA 1
ATOM 745 C C . SER A 1 97 ? -4.252 6.664 -10.841 1.00 82.44 97 SER A C 1
ATOM 747 O O . SER A 1 97 ? -4.397 6.164 -9.726 1.00 82.44 97 SER A O 1
ATOM 749 N N . LEU A 1 98 ? -5.070 7.624 -11.294 1.00 82.62 98 LEU A N 1
ATOM 750 C CA . LEU A 1 98 ? -6.185 8.161 -10.503 1.00 82.62 98 LEU A CA 1
ATOM 751 C C . LEU A 1 98 ? -7.329 7.153 -10.361 1.00 82.62 98 LEU A C 1
ATOM 753 O O . LEU A 1 98 ? -7.871 6.983 -9.269 1.00 82.62 98 LEU A O 1
ATOM 757 N N . ILE A 1 99 ? -7.661 6.451 -11.446 1.00 87.69 99 ILE A N 1
ATOM 758 C CA . ILE A 1 99 ? -8.708 5.423 -11.446 1.00 87.69 99 ILE A CA 1
ATOM 759 C C . ILE A 1 99 ? -8.277 4.238 -10.575 1.00 87.69 99 ILE A C 1
ATOM 761 O O . ILE A 1 99 ? -9.054 3.767 -9.745 1.00 87.69 99 ILE A O 1
ATOM 765 N N . ALA A 1 100 ? -7.019 3.804 -10.702 1.00 85.56 100 ALA A N 1
ATOM 766 C CA . ALA A 1 100 ? -6.457 2.692 -9.939 1.00 85.56 100 ALA A CA 1
ATOM 767 C C . ALA A 1 100 ? -6.435 2.942 -8.420 1.00 85.56 100 ALA A C 1
ATOM 769 O O . ALA A 1 100 ? -6.412 1.991 -7.641 1.00 85.56 100 ALA A O 1
ATOM 770 N N . VAL A 1 101 ? -6.474 4.205 -7.981 1.00 90.12 101 VAL A N 1
ATOM 771 C CA . VAL A 1 101 ? -6.455 4.560 -6.557 1.00 90.12 101 VAL A CA 1
ATOM 772 C C . VAL A 1 101 ? -7.833 4.493 -5.890 1.00 90.12 101 VAL A C 1
ATOM 774 O O . VAL A 1 101 ? -7.907 4.314 -4.673 1.00 90.12 101 VAL A O 1
ATOM 777 N N . LEU A 1 102 ? -8.930 4.594 -6.649 1.00 91.50 102 LEU A N 1
ATOM 778 C CA . LEU A 1 102 ? -10.283 4.586 -6.076 1.00 91.50 102 LEU A CA 1
ATOM 779 C C . LEU A 1 102 ? -10.609 3.276 -5.332 1.00 91.50 102 LEU A C 1
ATOM 781 O O . LEU A 1 102 ? -11.050 3.355 -4.181 1.00 91.50 102 LEU A O 1
ATOM 785 N N . PRO A 1 103 ? -10.339 2.075 -5.888 1.00 91.88 103 PRO A N 1
ATOM 786 C CA . PRO A 1 103 ? -10.534 0.822 -5.158 1.00 91.88 103 PRO A CA 1
ATOM 787 C C . PRO A 1 103 ? -9.669 0.732 -3.895 1.00 91.88 103 PRO A C 1
ATOM 789 O O . PRO A 1 103 ? -10.101 0.180 -2.885 1.00 91.88 103 PRO A O 1
ATOM 792 N N . VAL A 1 104 ? -8.468 1.316 -3.924 1.00 92.00 104 VAL A N 1
ATOM 793 C CA . VAL A 1 104 ? -7.543 1.335 -2.781 1.00 92.00 104 VAL A CA 1
ATOM 794 C C . VAL A 1 104 ? -8.089 2.194 -1.638 1.00 92.00 104 VAL A C 1
ATOM 796 O O . VAL A 1 104 ? -7.990 1.803 -0.473 1.00 92.00 104 VAL A O 1
ATOM 799 N N . LEU A 1 105 ? -8.715 3.333 -1.950 1.00 94.00 105 LEU A N 1
ATOM 800 C CA . LEU A 1 105 ? -9.385 4.165 -0.949 1.00 94.00 105 LEU A CA 1
ATOM 801 C C . LEU A 1 105 ? -10.559 3.431 -0.301 1.00 94.00 105 LEU A C 1
ATOM 803 O O . LEU A 1 105 ? -10.681 3.426 0.926 1.00 94.00 105 LEU A O 1
ATOM 807 N N . LEU A 1 106 ? -11.393 2.780 -1.115 1.00 94.81 106 LEU A N 1
ATOM 808 C CA . LEU A 1 106 ? -12.524 1.990 -0.627 1.00 94.81 106 LEU A CA 1
ATOM 809 C C . LEU A 1 106 ? -12.058 0.841 0.273 1.00 94.81 106 LEU A C 1
ATOM 811 O O . LEU A 1 106 ? -12.627 0.639 1.346 1.00 94.81 106 LEU A O 1
ATOM 815 N N . ALA A 1 107 ? -10.979 0.153 -0.107 1.00 91.88 107 ALA A N 1
ATOM 816 C CA . ALA A 1 107 ? -10.335 -0.849 0.733 1.00 91.88 107 ALA A CA 1
ATOM 817 C C . ALA A 1 107 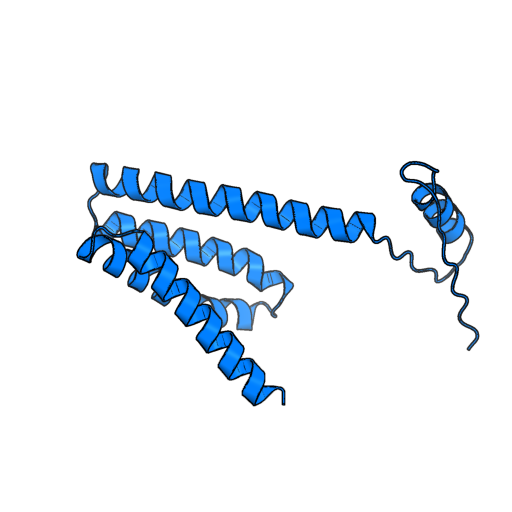? -9.872 -0.240 2.072 1.00 91.88 107 ALA A C 1
ATOM 819 O O . ALA A 1 107 ? -10.228 -0.738 3.142 1.00 91.88 107 ALA A O 1
ATOM 820 N N . GLY A 1 108 ? -9.150 0.883 2.045 1.00 91.12 108 GLY A N 1
ATOM 821 C CA . GLY A 1 108 ? -8.692 1.562 3.261 1.00 91.12 108 GLY A CA 1
ATOM 822 C C . GLY A 1 108 ? -9.829 1.895 4.238 1.00 91.12 108 GLY A C 1
ATOM 823 O O . GLY A 1 108 ? -9.693 1.672 5.445 1.00 91.12 108 GLY A O 1
ATOM 824 N N . LEU A 1 109 ? -10.969 2.367 3.724 1.00 93.81 109 LEU A N 1
ATOM 825 C CA . LEU A 1 109 ? -12.170 2.636 4.522 1.00 93.81 109 LEU A CA 1
ATOM 826 C C . LEU A 1 109 ? -12.808 1.347 5.059 1.00 93.81 109 LEU A C 1
ATOM 828 O O . LEU A 1 109 ? -13.126 1.273 6.247 1.00 93.81 109 LEU A O 1
ATOM 832 N N . PHE A 1 110 ? -12.959 0.325 4.212 1.00 94.19 110 PHE A N 1
ATOM 833 C CA . PHE A 1 110 ? -13.566 -0.955 4.576 1.00 94.19 110 PHE A CA 1
ATOM 834 C C . PHE A 1 110 ? -12.795 -1.657 5.698 1.00 94.19 110 PHE A C 1
ATOM 836 O O . PHE A 1 110 ? -13.366 -1.965 6.746 1.00 94.19 110 PHE A O 1
ATOM 843 N N . TRP A 1 111 ? -11.486 -1.857 5.536 1.00 91.12 111 TRP A N 1
ATOM 844 C CA . TRP A 1 111 ? -10.673 -2.522 6.558 1.00 91.12 111 TRP A CA 1
ATOM 845 C C . TRP A 1 111 ? -10.505 -1.664 7.820 1.00 91.12 111 TRP A C 1
ATOM 847 O O . TRP A 1 111 ? -10.439 -2.217 8.921 1.00 91.12 111 TRP A O 1
ATOM 857 N N . GLY A 1 112 ? -10.515 -0.330 7.701 1.00 88.25 112 GLY A N 1
ATOM 858 C CA . GLY A 1 112 ? -10.577 0.575 8.853 1.00 88.25 112 GLY A CA 1
ATOM 859 C C . GLY A 1 112 ? -11.861 0.397 9.671 1.00 88.25 112 GLY A C 1
ATOM 860 O O . GLY A 1 112 ? -11.805 0.274 10.896 1.00 88.25 112 GLY A O 1
ATOM 861 N N . TYR A 1 113 ? -13.008 0.294 8.995 1.00 91.00 113 TYR A N 1
ATOM 862 C CA . TYR A 1 113 ? -14.297 0.005 9.625 1.00 91.00 113 TYR A CA 1
ATOM 863 C C . TYR A 1 113 ? -14.329 -1.384 10.277 1.00 91.00 113 TYR A C 1
ATOM 865 O O . TYR A 1 113 ? -14.734 -1.513 11.435 1.00 91.00 113 TYR A O 1
ATOM 873 N N . VAL A 1 114 ? -13.846 -2.419 9.579 1.00 88.88 114 VAL A N 1
ATOM 874 C CA . VAL A 1 114 ? -13.766 -3.787 10.119 1.00 88.88 114 VAL A CA 1
ATOM 875 C C . VAL A 1 114 ? -12.892 -3.826 11.370 1.00 88.88 114 VAL A C 1
ATOM 877 O O . VAL A 1 114 ? -13.307 -4.404 12.377 1.00 88.88 114 VAL A O 1
ATOM 880 N N . ARG A 1 115 ? -11.724 -3.170 11.359 1.00 86.88 115 ARG A N 1
ATOM 881 C CA . ARG A 1 115 ? -10.846 -3.064 12.536 1.00 86.88 115 ARG A CA 1
ATOM 882 C C . ARG A 1 115 ? -11.577 -2.454 13.722 1.00 86.88 115 ARG A C 1
ATOM 884 O O . ARG A 1 115 ? -11.444 -2.942 14.838 1.00 86.88 115 ARG A O 1
ATOM 891 N N . GLN A 1 116 ? -12.349 -1.399 13.486 1.00 87.31 116 GLN A N 1
ATOM 892 C CA . GLN A 1 116 ? -13.053 -0.712 14.555 1.00 87.31 116 GLN A CA 1
ATOM 893 C C . GLN A 1 116 ? -14.215 -1.541 15.119 1.00 87.31 116 GLN A C 1
ATOM 895 O O . GLN A 1 116 ? -14.401 -1.587 16.331 1.00 87.31 116 GLN A O 1
ATOM 900 N N . LYS A 1 117 ? -14.984 -2.212 14.256 1.00 88.06 117 LYS A N 1
ATOM 901 C CA . LYS A 1 117 ? -16.098 -3.081 14.668 1.00 88.06 117 LYS A CA 1
ATOM 902 C C . LYS A 1 117 ? -15.630 -4.333 15.403 1.00 88.06 117 LYS A C 1
ATOM 904 O O . LYS A 1 117 ? -16.293 -4.764 16.337 1.00 88.06 117 LYS A O 1
ATOM 909 N N . THR A 1 118 ? -14.523 -4.926 14.965 1.00 85.62 118 THR A N 1
ATOM 910 C CA . THR A 1 118 ? -14.023 -6.199 15.509 1.00 85.62 118 THR A CA 1
ATOM 911 C C . THR A 1 118 ? -12.997 -6.020 16.624 1.00 85.62 118 THR A C 1
ATOM 913 O O . THR A 1 118 ? -12.729 -6.967 17.355 1.00 85.62 118 THR A O 1
ATOM 916 N N . GLY A 1 119 ? -12.369 -4.844 16.731 1.00 83.56 119 GLY A N 1
ATOM 917 C CA . GLY A 1 119 ? -11.232 -4.601 17.623 1.00 83.56 119 GLY A CA 1
ATOM 918 C C . GLY A 1 119 ? -9.985 -5.431 17.288 1.00 83.56 119 GLY A C 1
ATOM 919 O O . GLY A 1 119 ? -9.001 -5.381 18.022 1.00 83.56 119 GLY A O 1
ATOM 920 N N . SER A 1 120 ? -10.006 -6.202 16.195 1.00 82.50 120 SER A N 1
ATOM 921 C CA . SER A 1 120 ? -9.009 -7.226 15.903 1.00 82.50 120 SER A CA 1
ATOM 922 C C . SER A 1 120 ? -8.103 -6.820 14.748 1.00 82.50 120 SER A C 1
ATOM 924 O O . SER A 1 120 ? -8.541 -6.624 13.613 1.00 82.50 120 SER A O 1
ATOM 926 N N . LEU A 1 121 ? -6.800 -6.751 15.028 1.00 81.62 121 LEU A N 1
ATOM 927 C CA . LEU A 1 121 ? -5.784 -6.573 13.994 1.00 81.62 121 LEU A CA 1
ATOM 928 C C . LEU A 1 121 ? -5.587 -7.855 13.171 1.00 81.62 121 LEU A C 1
ATOM 930 O O . LEU A 1 121 ? -5.340 -7.776 11.970 1.00 81.62 121 LEU A O 1
ATOM 934 N N . SER A 1 122 ? -5.724 -9.034 13.787 1.00 81.19 122 SER A N 1
ATOM 935 C CA . SER A 1 122 ? -5.535 -10.311 13.090 1.00 81.19 122 SER A CA 1
ATOM 936 C C . SER A 1 122 ? -6.612 -10.543 12.032 1.00 81.19 122 SER A C 1
ATOM 938 O O . SER A 1 122 ? -6.286 -10.995 10.938 1.00 81.19 122 SER A O 1
ATOM 940 N N . ALA A 1 123 ? -7.862 -10.149 12.298 1.00 83.06 123 ALA A N 1
ATOM 941 C CA . ALA A 1 123 ? -8.950 -10.227 11.321 1.00 83.06 123 ALA A CA 1
ATOM 942 C C . ALA A 1 123 ? -8.650 -9.396 10.062 1.00 83.06 123 ALA A C 1
ATOM 944 O O . ALA A 1 123 ? -8.857 -9.862 8.940 1.00 83.06 123 ALA A O 1
ATOM 945 N N . VAL A 1 124 ? -8.104 -8.189 10.239 1.00 87.12 124 VAL A N 1
ATOM 946 C CA . VAL A 1 124 ? -7.675 -7.320 9.132 1.00 87.12 124 VAL A CA 1
ATOM 947 C C . VAL A 1 124 ? -6.524 -7.955 8.355 1.00 87.12 124 VAL A C 1
ATOM 949 O O . VAL A 1 124 ? -6.586 -8.005 7.133 1.00 87.12 124 VAL A O 1
ATOM 952 N N . ILE A 1 125 ? -5.505 -8.482 9.041 1.00 87.69 125 ILE A N 1
ATOM 953 C CA . ILE A 1 125 ? -4.339 -9.097 8.386 1.00 87.69 125 ILE A CA 1
ATOM 954 C C . ILE A 1 125 ? -4.749 -10.330 7.569 1.00 87.69 125 ILE A C 1
ATOM 956 O O . ILE A 1 125 ? -4.366 -10.441 6.407 1.00 87.69 125 ILE A O 1
ATOM 960 N N . ILE A 1 126 ? -5.537 -11.237 8.153 1.00 90.62 126 ILE A N 1
ATOM 961 C CA . ILE A 1 126 ? -5.949 -12.485 7.496 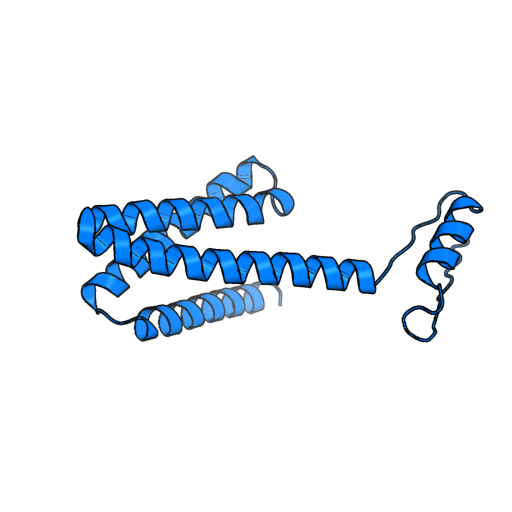1.00 90.62 126 ILE A CA 1
ATOM 962 C C . ILE A 1 126 ? -6.846 -12.187 6.292 1.00 90.62 126 ILE A C 1
ATOM 964 O O . ILE A 1 126 ? -6.598 -12.693 5.201 1.00 90.62 126 ILE A O 1
ATOM 968 N N . SER A 1 127 ? -7.867 -11.344 6.466 1.00 90.44 127 SER A N 1
ATOM 969 C CA . SER A 1 127 ? -8.777 -10.995 5.365 1.00 90.44 127 SER A CA 1
ATOM 970 C C . SER A 1 127 ? -8.070 -10.237 4.241 1.00 90.44 127 SER A C 1
ATOM 972 O O . SER A 1 127 ? -8.369 -10.468 3.073 1.00 90.44 127 SER A O 1
ATOM 974 N N . HIS A 1 128 ? -7.102 -9.381 4.572 1.00 89.19 128 HIS A N 1
ATOM 975 C CA . HIS A 1 128 ? -6.279 -8.707 3.573 1.00 89.19 128 HIS A CA 1
ATOM 976 C C . HIS A 1 128 ? -5.413 -9.705 2.794 1.00 89.19 128 HIS A C 1
ATOM 978 O O . HIS A 1 128 ? -5.444 -9.699 1.568 1.00 89.19 128 HIS A O 1
ATOM 984 N N . ALA A 1 129 ? -4.726 -10.622 3.485 1.00 91.50 129 ALA A N 1
ATOM 985 C CA . ALA A 1 129 ? -3.921 -11.658 2.836 1.00 91.50 129 ALA A CA 1
ATOM 986 C C . ALA A 1 129 ? -4.760 -12.560 1.910 1.00 91.50 129 ALA A C 1
ATOM 988 O O . ALA A 1 129 ? -4.312 -12.915 0.821 1.00 91.50 129 ALA A O 1
ATOM 989 N N . LEU A 1 130 ? -5.991 -12.896 2.311 1.00 93.56 130 LEU A N 1
ATOM 990 C CA . LEU A 1 130 ? -6.931 -13.641 1.467 1.00 93.56 130 LEU A CA 1
ATOM 991 C C . LEU A 1 130 ? -7.385 -12.835 0.244 1.00 93.56 130 LEU A C 1
ATOM 993 O O . LEU A 1 130 ? -7.518 -13.406 -0.835 1.00 93.56 130 LEU A O 1
ATOM 997 N N . SER A 1 131 ? -7.601 -11.526 0.392 1.00 92.25 131 SER A N 1
ATOM 998 C CA . SER A 1 131 ? -7.937 -10.644 -0.730 1.00 92.25 131 SER A CA 1
ATOM 999 C C . SER A 1 131 ? -6.799 -10.586 -1.750 1.00 92.25 131 SER A C 1
ATOM 1001 O O . SER A 1 131 ? -7.046 -10.732 -2.945 1.00 92.25 131 SER A O 1
ATOM 1003 N N . ASP A 1 132 ? -5.557 -10.427 -1.289 1.00 91.25 132 ASP A N 1
ATOM 1004 C CA . ASP A 1 132 ? -4.380 -10.406 -2.162 1.00 91.25 132 ASP A CA 1
ATOM 1005 C C . ASP A 1 132 ? -4.212 -11.749 -2.883 1.00 91.25 132 ASP A C 1
ATOM 1007 O O . ASP A 1 132 ? -4.003 -11.779 -4.097 1.00 91.25 132 ASP A O 1
ATOM 1011 N N . LEU A 1 133 ? -4.385 -12.867 -2.166 1.00 94.62 133 LEU A N 1
ATOM 1012 C CA . LEU A 1 133 ? -4.368 -14.203 -2.761 1.00 94.62 133 LEU A CA 1
ATOM 1013 C C . LEU A 1 133 ? -5.458 -14.357 -3.829 1.00 94.62 133 LEU A C 1
ATOM 1015 O O . LEU A 1 133 ? -5.179 -14.854 -4.916 1.00 94.62 133 LEU A O 1
ATOM 1019 N N . GLY A 1 134 ? -6.678 -13.894 -3.547 1.00 93.12 134 GLY A N 1
ATOM 1020 C CA . GLY A 1 134 ? -7.785 -13.919 -4.500 1.00 93.12 134 GLY A CA 1
ATOM 1021 C C . GLY A 1 134 ? -7.465 -13.146 -5.780 1.00 93.12 134 GLY A C 1
ATOM 1022 O O . GLY A 1 134 ? -7.671 -13.666 -6.876 1.00 93.12 134 GLY A O 1
ATOM 1023 N N . ILE A 1 135 ? -6.886 -11.949 -5.652 1.00 90.69 135 ILE A N 1
ATOM 1024 C CA . ILE A 1 135 ? -6.438 -11.148 -6.798 1.00 90.69 135 ILE A CA 1
ATOM 1025 C C . ILE A 1 135 ? -5.381 -11.916 -7.603 1.00 90.69 135 ILE A C 1
ATOM 1027 O O . ILE A 1 135 ? -5.522 -12.048 -8.818 1.00 90.69 135 ILE A O 1
ATOM 1031 N N . MET A 1 136 ? -4.362 -12.478 -6.944 1.00 90.50 136 MET A N 1
ATOM 1032 C CA . MET A 1 136 ? -3.326 -13.276 -7.615 1.00 90.50 136 MET A CA 1
ATOM 1033 C C . MET A 1 136 ? -3.912 -14.487 -8.352 1.00 90.50 136 MET A C 1
ATOM 1035 O O . MET A 1 136 ? -3.510 -14.767 -9.481 1.00 90.50 136 MET A O 1
ATOM 1039 N N . CYS A 1 137 ? -4.887 -15.181 -7.757 1.00 92.56 137 CYS A N 1
ATOM 1040 C CA . CYS A 1 137 ? -5.583 -16.292 -8.403 1.00 92.56 137 CYS A CA 1
ATOM 1041 C C . CYS A 1 137 ? -6.336 -15.838 -9.659 1.00 92.56 137 CYS A C 1
ATOM 1043 O O . CYS A 1 137 ? -6.226 -16.493 -10.692 1.00 92.56 137 CYS A O 1
ATOM 1045 N N . VAL A 1 138 ? -7.058 -14.714 -9.608 1.00 92.00 138 VAL A N 1
ATOM 1046 C CA . VAL A 1 138 ? -7.749 -14.161 -10.786 1.00 92.00 138 VAL A CA 1
ATOM 1047 C C . VAL A 1 138 ? -6.750 -13.829 -11.896 1.00 92.00 138 VAL A C 1
ATOM 1049 O O . VAL A 1 138 ? -6.950 -14.240 -13.037 1.00 92.00 138 VAL A O 1
ATOM 1052 N N . TYR A 1 139 ? -5.639 -13.163 -11.567 1.00 88.56 139 TYR A N 1
ATOM 1053 C CA . TYR A 1 139 ? -4.587 -12.871 -12.547 1.00 88.56 139 TYR A CA 1
ATOM 1054 C C . TYR A 1 139 ? -3.982 -14.140 -13.155 1.00 88.56 139 TYR A C 1
ATOM 1056 O O . TYR A 1 139 ? -3.747 -14.182 -14.360 1.00 88.56 139 TYR A O 1
ATOM 1064 N N . TRP A 1 140 ? -3.775 -15.191 -12.359 1.00 89.06 140 TRP A N 1
ATOM 1065 C CA . TRP A 1 140 ? -3.276 -16.476 -12.852 1.00 89.06 140 TRP A CA 1
ATOM 1066 C C . TRP A 1 140 ? -4.191 -17.102 -13.914 1.00 89.06 140 TRP A C 1
ATOM 1068 O O . TRP A 1 140 ? -3.693 -17.694 -14.869 1.00 89.06 140 TRP A O 1
ATOM 1078 N N . PHE A 1 141 ? -5.512 -16.955 -13.775 1.00 89.50 141 PHE A N 1
ATOM 1079 C CA . PHE A 1 141 ? -6.472 -17.434 -14.774 1.00 89.50 141 PHE A CA 1
ATOM 1080 C C . PHE A 1 141 ? -6.543 -16.560 -16.028 1.00 89.50 141 PHE A C 1
ATOM 1082 O O . PHE A 1 141 ? -6.892 -17.072 -17.082 1.00 89.50 141 PHE A O 1
ATOM 1089 N N . ILE A 1 142 ? -6.227 -15.267 -15.926 1.00 90.31 142 ILE A N 1
ATOM 1090 C CA . ILE A 1 142 ? -6.234 -14.339 -17.069 1.00 90.31 142 ILE A CA 1
ATOM 1091 C C .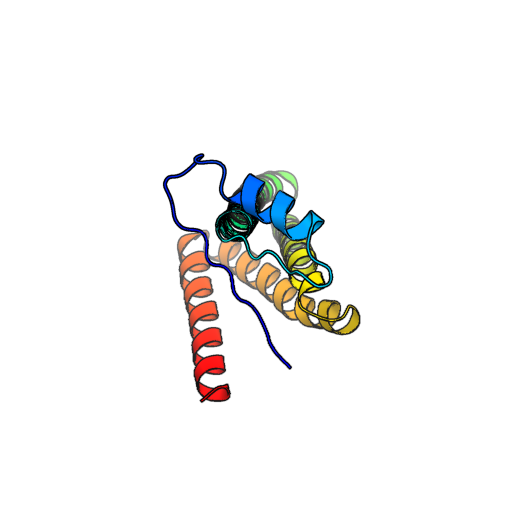 ILE A 1 142 ? -4.956 -14.470 -17.914 1.00 90.31 142 ILE A C 1
ATOM 1093 O O . ILE A 1 142 ? -4.996 -14.254 -19.120 1.00 90.31 142 ILE A O 1
ATOM 1097 N N . VAL A 1 143 ? -3.816 -14.769 -17.282 1.00 85.94 143 VAL A N 1
ATOM 1098 C CA . VAL A 1 143 ? -2.496 -14.819 -17.943 1.00 85.94 143 VAL A CA 1
ATOM 1099 C C . VAL A 1 143 ? -2.167 -16.206 -18.520 1.00 85.94 143 VAL A C 1
ATOM 1101 O O . VAL A 1 143 ? -1.266 -16.316 -19.350 1.00 85.94 143 VAL A O 1
ATOM 1104 N N . ARG A 1 144 ? -2.869 -17.260 -18.087 1.00 59.44 144 ARG A N 1
ATOM 1105 C CA . ARG A 1 144 ? -2.793 -18.598 -18.695 1.00 59.44 144 ARG A CA 1
ATOM 1106 C C . ARG A 1 144 ? -3.572 -18.675 -19.999 1.00 59.44 144 ARG A C 1
ATOM 1108 O O . ARG A 1 144 ? -3.078 -19.405 -20.885 1.00 59.44 144 ARG A O 1
#

Sequence (144 aa):
MKRLAILTVGKTHSGKSTFANALAGRLANTTVIDQDNHASFSLRITRTCCRQKAQISLRHDRLLKTQGPAIAIAITAVFYTLYHLLSVIPIFEAGFSLIAVLPVLLAGLFWGYVRQKTGSLSAVIISHALSDLGIMCVYWFIVR

Organism: NCBI:txid2213202

InterPro domains:
  IPR003675 CAAX prenyl protease 2/Lysostaphin resistance protein A-like domain [PF02517] (62-133)
  IPR027417 P-loop containing nucleoside triphosphate hydrolase [G3DSA:3.40.50.300] (1-65)
  IPR027417 P-loop containing nucleoside triphosphate hydrolase [SSF52540] (3-45)